Protein AF-A0A838J6I9-F1 (afdb_monomer)

Mean predicted aligned error: 10.4 Å

Foldseek 3Di:
DDDDDPVVQADPPPRDGDDDPDDDDDDDDDDDDDDDDDDDDDWDKDDDPVDVPVDIDIDDDPDALDVVDPDHNVVLVVLVCCCPVVVQQLVNVQVCCCPVPVDHDDSVSSVVSVVSVVVVCVVVVVVVVVVQVPDPDHDDDWDWDFDDDPVHPPGTDIDTPGPPPPVPPPPDPDDD

Secondary structure (DSSP, 8-state):
-PPPPGGGSB-TTT-PBPP------------PPP----------EEE-SS-GGG-EEEPPPPP-SSTT-SS-HHHHHHHHHHHHTS---HHHHHHHHHHHH-----HHHHHHHHHHHHHHHHHHHHHHHHHHHTSS------EEEEE--GGGTTS-EEEEET--------------

Structure (mmCIF, N/CA/C/O backbone):
data_AF-A0A838J6I9-F1
#
_entry.id   AF-A0A838J6I9-F1
#
loop_
_atom_site.group_PDB
_atom_site.id
_atom_site.type_symbol
_atom_site.label_atom_id
_atom_site.label_alt_id
_atom_site.label_comp_id
_atom_site.label_asym_id
_atom_site.label_entity_id
_atom_site.label_seq_id
_atom_site.pdbx_PDB_ins_code
_atom_site.Cartn_x
_atom_site.Cartn_y
_atom_site.Cartn_z
_atom_site.occupancy
_atom_site.B_iso_or_equiv
_atom_site.auth_seq_id
_atom_site.auth_comp_id
_atom_site.auth_asym_id
_atom_site.auth_atom_id
_atom_site.pdbx_PDB_model_num
ATOM 1 N N . THR A 1 1 ? -31.532 12.310 14.249 1.00 72.75 1 THR A N 1
ATOM 2 C CA . THR A 1 1 ? -32.505 13.303 13.751 1.00 72.75 1 THR A CA 1
ATOM 3 C C . THR A 1 1 ? -32.561 14.438 14.742 1.00 72.75 1 THR A C 1
ATOM 5 O O . THR A 1 1 ? -32.479 14.186 15.937 1.00 72.75 1 THR A O 1
ATOM 8 N N . LEU A 1 2 ? -32.626 15.679 14.267 1.00 86.50 2 LEU A N 1
ATOM 9 C CA . LEU A 1 2 ? -32.819 16.823 15.155 1.00 86.50 2 LEU A CA 1
ATOM 10 C C . LEU A 1 2 ? -34.319 16.952 15.437 1.00 86.50 2 LEU A C 1
ATOM 12 O O . LEU A 1 2 ? -35.123 16.949 14.507 1.00 86.50 2 LEU A O 1
ATOM 16 N N . THR A 1 3 ? -34.698 16.996 16.711 1.00 89.12 3 THR A N 1
ATOM 17 C CA . THR A 1 3 ? -36.094 17.161 17.135 1.00 89.12 3 THR A CA 1
ATOM 18 C C . THR A 1 3 ? -36.456 18.635 17.241 1.00 89.12 3 THR A C 1
ATOM 20 O O . THR A 1 3 ? -35.652 19.445 17.701 1.00 89.12 3 THR A O 1
ATOM 23 N N . CYS A 1 4 ? -37.687 18.973 16.853 1.00 87.62 4 CYS A N 1
ATOM 24 C CA . CYS A 1 4 ? -38.232 20.316 17.031 1.00 87.62 4 CYS A CA 1
ATOM 25 C C . CYS A 1 4 ? -38.221 20.688 18.531 1.00 87.62 4 CYS A C 1
ATOM 27 O O . CYS A 1 4 ? -38.565 19.831 19.353 1.00 87.62 4 CYS A O 1
ATOM 29 N N . PRO A 1 5 ? -37.812 21.911 18.916 1.00 89.56 5 PRO A N 1
ATOM 30 C CA . PRO A 1 5 ? -37.775 22.327 20.317 1.00 89.56 5 PRO A CA 1
ATOM 31 C C . PRO A 1 5 ? -39.167 22.264 20.981 1.00 89.56 5 PRO A C 1
ATOM 33 O O . PRO A 1 5 ? -40.176 22.488 20.309 1.00 89.56 5 PRO A O 1
ATOM 36 N N . PRO A 1 6 ? -39.248 22.002 22.302 1.00 84.88 6 PRO A N 1
ATOM 37 C CA . PRO A 1 6 ? -40.505 21.697 23.002 1.00 84.88 6 PRO A CA 1
ATOM 38 C C . PRO A 1 6 ? -41.550 22.823 22.937 1.00 84.88 6 PRO A C 1
ATOM 40 O O . PRO A 1 6 ? -42.749 22.559 22.931 1.00 84.88 6 PRO A O 1
ATOM 43 N N . GLU A 1 7 ? -41.118 24.078 22.814 1.00 84.38 7 GLU A N 1
ATOM 44 C CA . GLU A 1 7 ? -42.000 25.246 22.659 1.00 84.38 7 GLU A CA 1
ATOM 45 C C . GLU A 1 7 ? -42.770 25.257 21.326 1.00 84.38 7 GLU A C 1
ATOM 47 O O . GLU A 1 7 ? -43.816 25.893 21.213 1.00 84.38 7 GLU A O 1
ATOM 52 N N . GLN A 1 8 ? -42.260 24.556 20.309 1.00 84.00 8 GLN A N 1
ATOM 53 C CA . GLN A 1 8 ? -42.837 24.480 18.962 1.00 84.00 8 GLN A CA 1
ATOM 54 C C . GLN A 1 8 ? -43.576 23.155 18.705 1.00 84.00 8 GLN A C 1
ATOM 56 O O . GLN A 1 8 ? -44.226 22.995 17.672 1.00 84.00 8 GLN A O 1
ATOM 61 N N . GLN A 1 9 ? -43.536 22.229 19.668 1.00 86.69 9 GLN A N 1
ATOM 62 C CA . GLN A 1 9 ? -44.299 20.975 19.649 1.00 86.69 9 GLN A CA 1
ATOM 63 C C . GLN A 1 9 ? -45.776 21.172 20.032 1.00 86.69 9 GLN A C 1
ATOM 65 O O . GLN A 1 9 ? -46.568 20.237 19.968 1.00 86.69 9 GLN A O 1
ATOM 70 N N . LYS A 1 10 ? -46.172 22.390 20.426 1.00 89.88 10 LYS A N 1
ATOM 71 C CA . LYS A 1 10 ? -47.569 22.760 20.680 1.00 89.88 10 LYS A CA 1
ATOM 72 C C . LYS A 1 10 ? -48.037 23.810 19.688 1.00 89.88 10 LYS A C 1
ATOM 74 O O . LYS A 1 10 ? -47.324 24.761 19.369 1.00 89.88 10 LYS A O 1
ATOM 79 N N . CYS A 1 11 ? -49.271 23.662 19.222 1.00 85.62 11 CYS A N 1
ATOM 80 C CA . CYS A 1 11 ? -49.892 24.637 18.345 1.00 85.62 11 CYS A CA 1
ATOM 81 C C . CYS A 1 11 ? -50.061 25.970 19.081 1.00 85.62 11 CYS A C 1
ATOM 83 O O . CYS A 1 11 ? -50.675 26.030 20.144 1.00 85.62 11 CYS A O 1
ATOM 85 N N . LYS A 1 12 ? -49.580 27.065 18.486 1.00 88.00 12 LYS A N 1
ATOM 86 C CA . LYS A 1 12 ? -49.648 28.403 19.097 1.00 88.00 12 LYS A CA 1
ATOM 87 C C . LYS A 1 12 ? -51.078 28.929 19.294 1.00 88.00 12 LYS A C 1
ATOM 89 O O . LYS A 1 12 ? -51.265 29.870 20.053 1.00 88.00 12 LYS A O 1
ATOM 94 N N . VAL A 1 13 ? -52.070 28.339 18.619 1.00 88.31 13 VAL A N 1
ATOM 95 C CA . VAL A 1 13 ? -53.472 28.789 18.647 1.00 88.31 13 VAL A CA 1
ATOM 96 C C . VAL A 1 13 ? -54.332 27.913 19.559 1.00 88.31 13 VAL A C 1
ATOM 98 O O . VAL A 1 13 ? -55.003 28.436 20.441 1.00 88.31 13 VAL A O 1
ATOM 101 N N . CYS A 1 14 ? -54.308 26.588 19.380 1.00 89.06 14 CYS A N 1
ATOM 102 C CA . CYS A 1 14 ? -55.151 25.664 20.153 1.00 89.06 14 CYS A CA 1
ATOM 103 C C . CYS A 1 14 ? -54.415 24.927 21.287 1.00 89.06 14 CYS A C 1
ATOM 105 O O . CYS A 1 14 ? -55.042 24.154 22.004 1.00 89.06 14 CYS A O 1
ATOM 107 N N . GLN A 1 15 ? -53.101 25.135 21.444 1.00 83.69 15 GLN A N 1
ATOM 108 C CA . GLN A 1 15 ? -52.222 24.499 22.444 1.00 83.69 15 GLN A CA 1
ATOM 109 C C . GLN A 1 15 ? -52.160 22.962 22.427 1.00 83.69 15 GLN A C 1
ATOM 111 O O . GLN A 1 15 ? -51.521 22.362 23.292 1.00 83.69 15 GLN A O 1
ATOM 116 N N . GLN A 1 16 ? -52.769 22.322 21.430 1.00 87.31 16 GLN A N 1
ATOM 117 C CA . GLN A 1 16 ? -52.672 20.881 21.220 1.00 87.31 16 GLN A CA 1
ATOM 118 C C . GLN A 1 16 ? -51.300 20.489 20.660 1.00 87.31 16 GLN A C 1
ATOM 120 O O . GLN A 1 16 ? -50.603 21.308 20.056 1.00 87.31 16 GLN A O 1
ATOM 125 N N . GLU A 1 17 ? -50.920 19.234 20.876 1.00 89.25 17 GLU A N 1
ATOM 126 C CA . GLU A 1 17 ? -49.647 18.668 20.429 1.00 89.25 17 GLU A CA 1
ATOM 127 C C . GLU A 1 17 ? -49.603 18.566 18.897 1.00 89.25 17 GLU A C 1
ATOM 129 O O . GLU A 1 17 ? -50.569 18.141 18.258 1.00 89.25 17 GLU A O 1
ATOM 134 N N . THR A 1 18 ? -48.506 19.021 18.292 1.00 86.75 18 THR A N 1
ATOM 135 C CA . THR A 1 18 ? -48.327 18.999 16.839 1.00 86.75 18 THR A CA 1
ATOM 136 C C . THR A 1 18 ? -47.802 17.640 16.394 1.00 86.75 18 THR A C 1
ATOM 138 O O . THR A 1 18 ? -46.941 17.033 17.028 1.00 86.75 18 THR A O 1
ATOM 141 N N . VAL A 1 19 ? -48.329 17.141 15.276 1.00 90.44 19 VAL A N 1
ATOM 142 C CA . VAL A 1 19 ? -47.868 15.883 14.680 1.00 90.44 19 VAL A CA 1
ATOM 143 C C . VAL A 1 19 ? -46.684 16.139 13.753 1.00 90.44 19 VAL A C 1
ATOM 145 O O . VAL A 1 19 ? -46.598 17.183 13.104 1.00 90.44 19 VAL A O 1
ATOM 148 N N . VAL A 1 20 ? -45.767 15.179 13.660 1.00 90.50 20 VAL A N 1
ATOM 149 C CA . VAL A 1 20 ? -44.656 15.253 12.705 1.00 90.50 20 VAL A CA 1
ATOM 150 C C . VAL A 1 20 ? -45.204 15.020 11.294 1.00 90.50 20 VAL A C 1
ATOM 152 O O . VAL A 1 20 ? -45.669 13.928 10.982 1.00 90.50 20 VAL A O 1
ATOM 155 N N . ILE A 1 21 ? -45.154 16.051 10.445 1.00 92.50 21 ILE A N 1
ATOM 156 C CA . ILE A 1 21 ? -45.676 16.012 9.062 1.00 92.50 21 ILE A CA 1
ATOM 157 C C . ILE A 1 21 ? -44.621 15.478 8.080 1.00 92.50 21 ILE A C 1
ATOM 159 O O . ILE A 1 21 ? -44.949 14.887 7.054 1.00 92.50 21 ILE A O 1
ATOM 163 N N . GLY A 1 22 ? -43.342 15.663 8.398 1.00 90.81 22 GLY A N 1
ATOM 164 C CA . GLY A 1 22 ? -42.229 15.227 7.569 1.00 90.81 22 GLY A CA 1
ATOM 165 C C . GLY A 1 22 ? -40.896 15.688 8.141 1.00 90.81 22 GLY A C 1
ATOM 166 O O . GLY A 1 22 ? -40.848 16.394 9.148 1.00 90.81 22 GLY A O 1
ATOM 167 N N . TYR A 1 23 ? -39.815 15.283 7.483 1.00 92.06 23 TYR A N 1
ATOM 168 C CA . TYR A 1 23 ? -38.461 15.707 7.814 1.00 92.06 23 TYR A CA 1
ATOM 169 C C . TYR A 1 23 ? -37.848 16.417 6.617 1.00 92.06 23 TYR A C 1
ATOM 171 O O . TYR A 1 23 ? -37.932 15.927 5.491 1.00 92.06 23 TYR A O 1
ATOM 179 N N . GLU A 1 24 ? -37.180 17.535 6.872 1.00 93.12 24 GLU A N 1
ATOM 180 C CA . GLU A 1 24 ? -36.249 18.107 5.909 1.00 93.12 24 GLU A CA 1
ATOM 181 C C . GLU A 1 24 ? -34.935 17.317 5.985 1.00 93.12 24 GLU A C 1
ATOM 183 O O . GLU A 1 24 ? -34.344 17.164 7.058 1.00 93.12 24 GLU A O 1
ATOM 188 N N . ARG A 1 25 ? -34.508 16.739 4.857 1.00 94.06 25 ARG A N 1
ATOM 189 C CA . ARG A 1 25 ? -33.297 15.915 4.771 1.00 94.06 25 ARG A CA 1
ATOM 190 C C . ARG A 1 25 ? -32.163 16.752 4.193 1.00 94.06 25 ARG A C 1
ATOM 192 O O . ARG A 1 25 ? -32.260 17.220 3.066 1.00 94.06 25 ARG A O 1
ATOM 199 N N . SER A 1 26 ? -31.078 16.871 4.950 1.00 93.81 26 SER A N 1
ATOM 200 C CA . SER A 1 26 ? -29.794 17.378 4.466 1.00 93.81 26 SER A CA 1
ATOM 201 C C . SER A 1 26 ? -28.756 16.268 4.588 1.00 93.81 26 SER A C 1
ATOM 203 O O . SER A 1 26 ? -28.734 15.545 5.587 1.00 93.81 26 SER A O 1
ATOM 205 N N . GLU A 1 27 ? -27.936 16.101 3.557 1.00 95.06 27 GLU A N 1
ATOM 206 C CA . GLU A 1 27 ? -26.863 15.112 3.522 1.00 95.06 27 GLU A CA 1
ATOM 207 C C . GLU A 1 27 ? -25.526 15.824 3.687 1.00 95.06 27 GLU A C 1
ATOM 209 O O . GLU A 1 27 ? -25.251 16.818 3.016 1.00 95.06 27 GLU A O 1
ATOM 214 N N . GLN A 1 28 ? -24.697 15.313 4.593 1.00 94.81 28 GLN A N 1
ATOM 215 C CA . GLN A 1 28 ? -23.342 15.799 4.809 1.00 94.81 28 GLN A CA 1
ATOM 216 C C . GLN A 1 28 ? -22.378 14.627 4.667 1.00 94.81 28 GLN A C 1
ATOM 218 O O . GLN A 1 28 ? -22.613 13.554 5.225 1.00 94.81 28 GLN A O 1
ATOM 223 N N . LEU A 1 29 ? -21.313 14.835 3.894 1.00 95.19 29 LEU A N 1
ATOM 224 C CA . LEU A 1 29 ? -20.224 13.876 3.780 1.00 95.19 29 LEU A CA 1
ATOM 225 C C . LEU A 1 29 ? -19.301 14.049 4.984 1.00 95.19 29 LEU A C 1
ATOM 227 O O . LEU A 1 29 ? -18.686 15.103 5.141 1.00 95.19 29 LEU A O 1
ATOM 231 N N . ASP A 1 30 ? -19.203 13.006 5.796 1.00 95.69 30 ASP A N 1
ATOM 232 C CA . ASP A 1 30 ? -18.235 12.914 6.884 1.00 95.69 30 ASP A CA 1
ATOM 233 C C . ASP A 1 30 ? -17.109 11.936 6.507 1.00 95.69 30 ASP A C 1
ATOM 235 O O . ASP A 1 30 ? -17.217 11.193 5.525 1.00 95.69 30 ASP A O 1
ATOM 239 N N . VAL A 1 31 ? -16.010 11.943 7.258 1.00 94.06 31 VAL A N 1
ATOM 240 C CA . VAL A 1 31 ? -14.823 11.134 6.968 1.00 94.06 31 VAL A CA 1
ATOM 241 C C . VAL A 1 31 ? -14.316 10.403 8.207 1.00 94.06 31 VAL A C 1
ATOM 243 O O . VAL A 1 31 ? -13.986 11.006 9.224 1.00 94.06 31 VAL A O 1
ATOM 246 N N . GLU A 1 32 ? -14.157 9.084 8.086 1.00 91.50 32 GLU A N 1
ATOM 247 C CA . GLU A 1 32 ? -13.327 8.303 9.003 1.00 91.50 32 GLU A CA 1
ATOM 248 C C . GLU A 1 32 ? -11.928 8.124 8.390 1.00 91.50 32 GLU A C 1
ATOM 250 O O . GLU A 1 32 ? -11.805 7.518 7.321 1.00 91.50 32 GLU A O 1
ATOM 255 N N . PRO A 1 33 ? -10.856 8.628 9.032 1.00 89.56 33 PRO A N 1
ATOM 256 C CA . PRO A 1 33 ? -9.494 8.407 8.558 1.00 89.56 33 PRO A CA 1
ATOM 257 C C . PRO A 1 33 ? -9.098 6.924 8.548 1.00 89.56 33 PRO A C 1
ATOM 259 O O . PRO A 1 33 ? -9.707 6.081 9.212 1.00 89.56 33 PRO A O 1
ATOM 262 N N . ALA A 1 34 ? -8.021 6.609 7.826 1.00 89.69 34 ALA A N 1
ATOM 263 C CA . ALA A 1 34 ? -7.492 5.251 7.738 1.00 89.69 34 ALA A CA 1
ATOM 264 C C . ALA A 1 34 ? -7.125 4.679 9.123 1.00 89.69 34 ALA A C 1
ATOM 266 O O . ALA A 1 34 ? -6.413 5.312 9.903 1.00 89.69 34 ALA A O 1
ATOM 267 N N . LYS A 1 35 ? -7.573 3.447 9.404 1.00 92.19 35 LYS A N 1
ATOM 268 C CA . LYS A 1 35 ? -7.288 2.716 10.649 1.00 92.19 35 LYS A CA 1
ATOM 269 C C . LYS A 1 35 ? -6.257 1.620 10.390 1.00 92.19 35 LYS A C 1
ATOM 271 O O . LYS A 1 35 ? -6.532 0.671 9.658 1.00 92.19 35 LYS A O 1
ATOM 276 N N . TYR A 1 36 ? -5.094 1.723 11.029 1.00 93.69 36 TYR A N 1
ATOM 277 C CA . TYR A 1 36 ? -4.038 0.709 10.966 1.00 93.69 36 TYR A CA 1
ATOM 278 C C . TYR A 1 36 ? -4.079 -0.187 12.205 1.00 93.69 36 TYR A C 1
ATOM 280 O O . TYR A 1 36 ? -4.252 0.292 13.323 1.00 93.69 36 TYR A O 1
ATOM 288 N N . PHE A 1 37 ? -3.914 -1.495 12.014 1.00 94.12 37 PHE A N 1
ATOM 289 C CA . PHE A 1 37 ? -3.930 -2.478 13.097 1.00 94.12 37 PHE A CA 1
ATOM 290 C C . PHE A 1 37 ? -3.001 -3.657 12.795 1.00 94.12 37 PHE A C 1
ATOM 292 O O . PHE A 1 37 ? -2.649 -3.925 11.645 1.00 94.12 37 PHE A O 1
ATOM 299 N N . VAL A 1 38 ? -2.610 -4.383 13.844 1.00 94.12 38 VAL A N 1
ATOM 300 C CA . VAL A 1 38 ? -1.735 -5.554 13.728 1.00 94.12 38 VAL A CA 1
ATOM 301 C C . VAL A 1 38 ? -2.579 -6.813 13.553 1.00 94.12 38 VAL A C 1
ATOM 303 O O . VAL A 1 38 ? -3.279 -7.242 14.469 1.00 94.12 38 VAL A O 1
ATOM 306 N N . LEU A 1 39 ? -2.485 -7.436 12.379 1.00 92.88 39 LEU A N 1
ATOM 307 C CA . LEU A 1 39 ? -3.074 -8.747 12.123 1.00 92.88 39 LEU A CA 1
ATOM 308 C C . LEU A 1 39 ? -2.122 -9.855 12.595 1.00 92.88 39 LEU A C 1
ATOM 310 O O . LEU A 1 39 ? -1.046 -10.042 12.028 1.00 92.88 39 LEU A O 1
ATOM 314 N N . VAL A 1 40 ? -2.531 -10.628 13.604 1.00 93.12 40 VAL A N 1
ATOM 315 C CA . VAL A 1 40 ? -1.737 -11.744 14.144 1.00 93.12 40 VAL A CA 1
ATOM 316 C C . VAL A 1 40 ? -2.281 -13.078 13.636 1.00 93.12 40 VAL A C 1
ATOM 318 O O . VAL A 1 40 ? -3.273 -13.594 14.148 1.00 93.12 40 VAL A O 1
ATOM 321 N N . LEU A 1 41 ? -1.602 -13.674 12.652 1.00 91.38 41 LEU A N 1
ATOM 322 C CA . LEU A 1 41 ? -1.935 -15.009 12.150 1.00 91.38 41 LEU A CA 1
ATOM 323 C C . LEU A 1 41 ? -1.241 -16.092 12.990 1.00 91.38 41 LEU A C 1
ATOM 325 O O . LEU A 1 41 ? -0.020 -16.249 12.936 1.00 91.38 41 LEU A O 1
ATOM 329 N N . LYS A 1 42 ? -2.020 -16.874 13.745 1.00 93.94 42 LYS A N 1
ATOM 330 C CA . LYS A 1 42 ? -1.520 -18.038 14.494 1.00 93.94 42 LYS A CA 1
ATOM 331 C C . LYS A 1 42 ? -1.652 -19.301 13.647 1.00 93.94 42 LYS A C 1
ATOM 333 O O . LYS A 1 42 ? -2.730 -19.608 13.151 1.00 93.94 42 LYS A O 1
ATOM 338 N N . ARG A 1 43 ? -0.549 -20.036 13.499 1.00 93.19 43 ARG A N 1
ATOM 339 C CA . ARG A 1 43 ? -0.494 -21.301 12.756 1.00 93.19 43 ARG A CA 1
ATOM 340 C C . ARG A 1 43 ? -0.353 -22.455 13.725 1.00 93.19 43 ARG A C 1
ATOM 342 O O . ARG A 1 43 ? 0.520 -22.429 14.593 1.00 93.19 43 ARG A O 1
ATOM 349 N N . GLU A 1 44 ? -1.187 -23.467 13.544 1.00 95.44 44 GLU A N 1
ATOM 350 C CA . GLU A 1 44 ? -1.096 -24.684 14.331 1.00 95.44 44 GLU A CA 1
ATOM 351 C C . GLU A 1 44 ? 0.168 -25.465 13.950 1.00 95.44 44 GLU A C 1
ATOM 353 O O . GLU A 1 44 ? 0.461 -25.679 12.768 1.00 95.44 44 GLU A O 1
ATOM 358 N N . LYS A 1 45 ? 0.917 -25.880 14.972 1.00 95.00 45 LYS A N 1
ATOM 359 C CA . LYS A 1 45 ? 2.032 -26.818 14.862 1.00 95.00 45 LYS A CA 1
ATOM 360 C C . LYS A 1 45 ? 1.627 -28.097 15.575 1.00 95.00 45 LYS A C 1
ATOM 362 O O . LYS A 1 45 ? 1.181 -28.037 16.718 1.00 95.00 45 LYS A O 1
ATOM 367 N N . ARG A 1 46 ? 1.797 -29.238 14.917 1.00 92.94 46 ARG A N 1
ATOM 368 C CA . ARG A 1 46 ? 1.521 -30.559 15.480 1.00 92.94 46 ARG A CA 1
ATOM 369 C C . ARG A 1 46 ? 2.776 -31.412 15.440 1.00 92.94 46 ARG A C 1
ATOM 371 O O . ARG A 1 46 ? 3.522 -31.388 14.465 1.00 92.94 46 ARG A O 1
ATOM 378 N N . ALA A 1 47 ? 2.977 -32.174 16.502 1.00 92.75 47 ALA A N 1
ATOM 379 C CA . ALA A 1 47 ? 4.009 -33.190 16.608 1.00 92.75 47 ALA A CA 1
ATOM 380 C C . ALA A 1 47 ? 3.397 -34.418 17.285 1.00 92.75 47 ALA A C 1
ATOM 382 O O . ALA A 1 47 ? 2.516 -34.283 18.136 1.00 92.75 47 ALA A O 1
ATOM 383 N N . CYS A 1 48 ? 3.843 -35.610 16.899 1.00 89.44 48 CYS A N 1
ATOM 384 C CA . CYS A 1 48 ? 3.460 -36.832 17.595 1.00 89.44 48 CYS A CA 1
ATOM 385 C C . CYS A 1 48 ? 4.246 -36.929 18.908 1.00 89.44 48 CYS A C 1
ATOM 387 O O . CYS A 1 48 ? 5.474 -36.924 18.880 1.00 89.44 48 CYS A O 1
ATOM 389 N N . SER A 1 49 ? 3.561 -37.051 20.047 1.00 85.62 49 SER A N 1
ATOM 390 C CA . SER A 1 49 ? 4.206 -37.178 21.364 1.00 85.62 49 SER A CA 1
ATOM 391 C C . SER A 1 49 ? 4.920 -38.518 21.570 1.00 85.62 49 SER A C 1
ATOM 393 O O . SER A 1 49 ? 5.852 -38.594 22.360 1.00 85.62 49 SER A O 1
ATOM 395 N N . ALA A 1 50 ? 4.500 -39.571 20.866 1.00 86.12 50 ALA A N 1
ATOM 396 C CA . ALA A 1 50 ? 5.047 -40.921 21.014 1.00 86.12 50 ALA A CA 1
ATOM 397 C C . ALA A 1 50 ? 6.164 -41.250 20.009 1.00 86.12 50 ALA A C 1
ATOM 399 O O . ALA A 1 50 ? 6.859 -42.254 20.154 1.00 86.12 50 ALA A O 1
ATOM 400 N N . CYS A 1 51 ? 6.323 -40.453 18.951 1.00 82.06 51 CYS A N 1
ATOM 401 C CA . CYS A 1 51 ? 7.261 -40.741 17.869 1.00 82.06 51 CYS A CA 1
ATOM 402 C C . CYS A 1 51 ? 8.015 -39.477 17.454 1.00 82.06 51 CYS A C 1
ATOM 404 O O . CYS A 1 51 ? 7.630 -38.816 16.489 1.00 82.06 51 CYS A O 1
ATOM 406 N N . GLU A 1 52 ? 9.136 -39.191 18.124 1.00 74.69 52 GLU A N 1
ATOM 407 C CA . GLU A 1 52 ? 10.002 -38.042 17.802 1.00 74.69 52 GLU A CA 1
ATOM 408 C C . GLU A 1 52 ? 10.523 -38.068 16.352 1.00 74.69 52 GLU A C 1
ATOM 410 O O . GLU A 1 52 ? 10.762 -37.024 15.749 1.00 74.69 52 GLU A O 1
ATOM 415 N N . ARG A 1 53 ? 10.626 -39.260 15.743 1.00 77.50 53 ARG A N 1
ATOM 416 C CA . ARG A 1 53 ? 11.126 -39.444 14.368 1.00 77.50 53 ARG A CA 1
ATOM 417 C C . ARG A 1 53 ? 10.244 -38.832 13.270 1.00 77.50 53 ARG A C 1
ATOM 419 O O . ARG A 1 53 ? 10.750 -38.618 12.176 1.00 77.50 53 ARG A O 1
ATOM 426 N N . HIS A 1 54 ? 8.962 -38.548 13.524 1.00 74.06 54 HIS A N 1
ATOM 427 C CA . HIS A 1 54 ? 8.040 -38.029 12.496 1.00 74.06 54 HIS A CA 1
ATOM 428 C C . HIS A 1 54 ? 8.031 -36.492 12.362 1.00 74.06 54 HIS A C 1
ATOM 430 O O . HIS A 1 54 ? 7.328 -35.962 11.503 1.00 74.06 54 HIS A O 1
ATOM 436 N N . GLY A 1 55 ? 8.837 -35.772 13.152 1.00 85.25 55 GLY A N 1
ATOM 437 C CA . GLY A 1 55 ? 9.024 -34.324 13.016 1.00 85.25 55 GLY A CA 1
ATOM 438 C C . GLY A 1 55 ? 7.797 -33.470 13.375 1.00 85.25 55 GLY A C 1
ATOM 439 O O . GLY A 1 55 ? 6.796 -33.953 13.906 1.00 85.25 55 GLY A O 1
ATOM 440 N N . ILE A 1 56 ? 7.899 -32.161 13.112 1.00 90.56 56 ILE A N 1
ATOM 441 C CA . ILE A 1 56 ? 6.847 -31.167 13.381 1.00 90.56 56 ILE A CA 1
ATOM 442 C C . ILE A 1 56 ? 6.191 -30.769 12.059 1.00 90.56 56 ILE A C 1
ATOM 444 O O . ILE A 1 56 ? 6.863 -30.278 11.152 1.00 90.56 56 ILE A O 1
ATOM 448 N N . VAL A 1 57 ? 4.869 -30.899 11.980 1.00 92.38 57 VAL A N 1
ATOM 449 C CA . VAL A 1 57 ? 4.062 -30.398 10.862 1.00 92.38 57 VAL A CA 1
ATOM 450 C C . VAL A 1 57 ? 3.451 -29.055 11.256 1.00 92.38 57 VAL A C 1
ATOM 452 O O . VAL A 1 57 ? 2.997 -28.872 12.384 1.00 92.38 57 VAL A O 1
ATOM 455 N N . CYS A 1 58 ? 3.441 -28.090 10.340 1.00 92.38 58 CYS A N 1
ATOM 456 C CA . CYS A 1 58 ? 2.881 -26.759 10.563 1.00 92.38 58 CYS A CA 1
ATOM 457 C C . CYS A 1 58 ? 1.911 -26.419 9.431 1.00 92.38 58 CYS A C 1
ATOM 459 O O . CYS A 1 58 ? 2.246 -26.644 8.268 1.00 92.38 58 CYS A O 1
ATOM 461 N N . ALA A 1 59 ? 0.748 -25.846 9.754 1.00 93.38 59 ALA A N 1
ATOM 462 C CA . ALA A 1 59 ? -0.200 -25.363 8.744 1.00 93.38 59 ALA A CA 1
ATOM 463 C C . ALA A 1 59 ? 0.515 -24.424 7.751 1.00 93.38 59 ALA A C 1
ATOM 465 O O . ALA A 1 59 ? 1.299 -23.596 8.214 1.00 93.38 59 ALA A O 1
ATOM 466 N N . PRO A 1 60 ? 0.321 -24.517 6.423 1.00 90.31 60 PRO A N 1
ATOM 467 C CA . PRO A 1 60 ? 1.075 -23.722 5.447 1.00 90.31 60 PRO A CA 1
ATOM 468 C C . PRO A 1 60 ? 0.836 -22.212 5.606 1.00 90.31 60 PRO A C 1
ATOM 470 O O . PRO A 1 60 ? -0.182 -21.783 6.147 1.00 90.31 60 PRO A O 1
ATOM 473 N N . LEU A 1 61 ? 1.798 -21.393 5.167 1.00 89.00 61 LEU A N 1
ATOM 474 C CA . LEU A 1 61 ? 1.596 -19.943 5.080 1.00 89.00 61 LEU A CA 1
ATOM 475 C C . LEU A 1 61 ? 0.736 -19.645 3.841 1.00 89.00 61 LEU A C 1
ATOM 477 O O . LEU A 1 61 ? 1.019 -20.230 2.794 1.00 89.00 61 LEU A O 1
ATOM 481 N N . PRO A 1 62 ? -0.251 -18.734 3.906 1.00 88.00 62 PRO A N 1
ATOM 482 C CA . PRO A 1 62 ? -0.821 -18.180 2.683 1.00 88.00 62 PRO A CA 1
ATOM 483 C C . PRO A 1 62 ? 0.277 -17.485 1.868 1.00 88.00 62 PRO A C 1
ATOM 485 O O . PRO A 1 62 ? 1.215 -16.916 2.438 1.00 88.00 62 PRO A O 1
ATOM 488 N N . SER A 1 63 ? 0.154 -17.529 0.542 1.00 91.44 63 SER A N 1
ATOM 489 C CA . SER A 1 63 ? 1.003 -16.753 -0.362 1.00 91.44 63 SER A CA 1
ATOM 490 C C . SER A 1 63 ? 0.832 -15.265 -0.084 1.00 91.44 63 SER A C 1
ATOM 492 O O . SER A 1 63 ? -0.284 -14.807 0.168 1.00 91.44 63 SER A O 1
ATOM 494 N N . ARG A 1 64 ? 1.930 -14.516 -0.142 1.00 93.25 64 ARG A N 1
ATOM 495 C CA . ARG A 1 64 ? 1.944 -13.076 0.114 1.00 93.25 64 ARG A CA 1
ATOM 496 C C . ARG A 1 64 ? 2.763 -12.367 -0.943 1.00 93.25 64 ARG A C 1
ATOM 498 O O . ARG A 1 64 ? 3.732 -12.945 -1.426 1.00 93.25 64 ARG A O 1
ATOM 505 N N . ILE A 1 65 ? 2.418 -11.114 -1.234 1.00 94.00 65 ILE A N 1
ATOM 506 C CA . ILE A 1 65 ? 3.207 -10.268 -2.142 1.00 94.00 65 ILE A CA 1
ATOM 507 C C . ILE A 1 65 ? 4.644 -10.154 -1.639 1.00 94.00 65 ILE A C 1
ATOM 509 O O . ILE A 1 65 ? 5.567 -10.366 -2.404 1.00 94.00 65 ILE A O 1
ATOM 513 N N . VAL A 1 66 ? 4.842 -9.831 -0.358 1.00 92.69 66 VAL A N 1
ATOM 514 C CA . VAL A 1 66 ? 6.174 -9.783 0.259 1.00 92.69 66 VAL A CA 1
ATOM 515 C C . VAL A 1 66 ? 6.262 -10.880 1.312 1.00 92.69 66 VAL A C 1
ATOM 517 O O . VAL A 1 66 ? 5.646 -10.794 2.381 1.00 92.69 66 VAL A O 1
ATOM 520 N N . GLU A 1 67 ? 7.035 -11.925 1.020 1.00 89.00 67 GLU A N 1
ATOM 521 C CA . GLU A 1 67 ? 7.239 -13.032 1.952 1.00 89.00 67 GLU A CA 1
ATOM 522 C C . GLU A 1 67 ? 7.858 -12.552 3.266 1.00 89.00 67 GLU A C 1
ATOM 524 O O . GLU A 1 67 ? 8.835 -11.804 3.282 1.00 89.00 67 GLU A O 1
ATOM 529 N N . LYS A 1 68 ? 7.277 -12.992 4.392 1.00 85.06 68 LYS A N 1
ATOM 530 C CA . LYS A 1 68 ? 7.691 -12.588 5.752 1.00 85.06 68 LYS A CA 1
ATOM 531 C C . LYS A 1 68 ? 7.729 -11.058 5.948 1.00 85.06 68 LYS A C 1
ATOM 533 O O . LYS A 1 68 ? 8.414 -10.572 6.844 1.00 85.06 68 LYS A O 1
ATOM 538 N N . GLY A 1 69 ? 6.989 -10.306 5.128 1.00 86.00 69 GLY A N 1
ATOM 539 C CA . GLY A 1 69 ? 6.914 -8.852 5.196 1.00 86.00 69 GLY A CA 1
ATOM 540 C C . GLY A 1 69 ? 6.197 -8.350 6.451 1.00 86.00 69 GLY A C 1
ATOM 541 O O . GLY A 1 69 ? 5.248 -8.978 6.929 1.00 86.00 69 GLY A O 1
ATOM 542 N N . LEU A 1 70 ? 6.650 -7.191 6.939 1.00 90.19 70 LEU A N 1
ATOM 543 C CA . LEU A 1 70 ? 6.129 -6.498 8.125 1.00 90.19 70 LEU A CA 1
ATOM 544 C C . LEU A 1 70 ? 4.647 -6.123 7.997 1.00 90.19 70 LEU A C 1
ATOM 546 O O . LEU A 1 70 ? 3.891 -6.227 8.957 1.00 90.19 70 LEU A O 1
ATOM 550 N N . VAL A 1 71 ? 4.252 -5.656 6.816 1.00 94.44 71 VAL A N 1
ATOM 551 C CA . VAL A 1 71 ? 2.921 -5.102 6.551 1.00 94.44 71 VAL A CA 1
ATOM 552 C C . VAL A 1 71 ? 2.082 -6.084 5.756 1.00 94.44 71 VAL A C 1
ATOM 554 O O . VAL A 1 71 ? 2.650 -6.956 5.105 1.00 94.44 71 VAL A O 1
ATOM 557 N N . SER A 1 72 ? 0.755 -5.948 5.790 1.00 95.00 72 SER A N 1
ATOM 558 C CA . SER A 1 72 ? -0.157 -6.736 4.955 1.00 95.00 72 SER A CA 1
ATOM 559 C C . SER A 1 72 ? -0.025 -6.383 3.470 1.00 95.00 72 SER A C 1
ATOM 561 O O . SER A 1 72 ? 0.494 -5.331 3.098 1.00 95.00 72 SER A O 1
ATOM 563 N N . ASP A 1 73 ? -0.533 -7.263 2.614 1.00 95.62 73 ASP A N 1
ATOM 564 C CA . ASP A 1 73 ? -0.493 -7.082 1.162 1.00 95.62 73 ASP A CA 1
ATOM 565 C C . ASP A 1 73 ? -1.305 -5.847 0.731 1.00 95.62 73 ASP A C 1
ATOM 567 O O . ASP A 1 73 ? -0.895 -5.136 -0.181 1.00 95.62 73 ASP A O 1
ATOM 571 N N . GLN A 1 74 ? -2.377 -5.518 1.464 1.00 95.62 74 GLN A N 1
ATOM 572 C CA . GLN A 1 74 ? -3.152 -4.288 1.272 1.00 95.62 74 GLN A CA 1
ATOM 573 C C . GLN A 1 74 ? -2.283 -3.033 1.429 1.00 95.62 74 GLN A C 1
ATOM 575 O O . GLN A 1 74 ? -2.291 -2.173 0.559 1.00 95.62 74 GLN A O 1
ATOM 580 N N . VAL A 1 75 ? -1.467 -2.954 2.487 1.00 96.19 75 VAL A N 1
ATOM 581 C CA . VAL A 1 75 ? -0.589 -1.793 2.723 1.00 96.19 75 VAL A CA 1
ATOM 582 C C . VAL A 1 75 ? 0.449 -1.651 1.608 1.00 96.19 75 VAL A C 1
ATOM 584 O O . VAL A 1 75 ? 0.771 -0.535 1.196 1.00 96.19 75 VAL A O 1
ATOM 587 N N . VAL A 1 76 ? 0.959 -2.772 1.085 1.00 97.12 76 VAL A N 1
ATOM 588 C CA . VAL A 1 76 ? 1.866 -2.760 -0.073 1.00 97.12 76 VAL A CA 1
ATOM 589 C C . VAL A 1 76 ? 1.154 -2.209 -1.309 1.00 97.12 76 VAL A C 1
ATOM 591 O O . VAL A 1 76 ? 1.693 -1.325 -1.974 1.00 97.12 76 VAL A O 1
ATOM 594 N N . ILE A 1 77 ? -0.055 -2.696 -1.599 1.00 96.88 77 ILE A N 1
ATOM 595 C CA . ILE A 1 77 ? -0.864 -2.248 -2.740 1.00 96.88 77 ILE A CA 1
ATOM 596 C C . ILE A 1 77 ? -1.163 -0.750 -2.628 1.00 96.88 77 ILE A C 1
ATOM 598 O O . ILE A 1 77 ? -0.881 -0.008 -3.568 1.00 96.88 77 ILE A O 1
ATOM 602 N N . ASP A 1 78 ? -1.637 -0.287 -1.473 1.00 96.50 78 ASP A N 1
ATOM 603 C CA . ASP A 1 78 ? -1.975 1.121 -1.244 1.00 96.50 78 ASP A CA 1
ATOM 604 C C . ASP A 1 78 ? -0.751 2.027 -1.411 1.00 96.50 78 ASP A C 1
ATOM 606 O O . ASP A 1 78 ? -0.844 3.086 -2.030 1.00 96.50 78 ASP A O 1
ATOM 610 N N . THR A 1 79 ? 0.426 1.583 -0.953 1.00 96.94 79 THR A N 1
ATOM 611 C CA . THR A 1 79 ? 1.693 2.314 -1.143 1.00 96.94 79 THR A CA 1
ATOM 612 C C . THR A 1 79 ? 2.016 2.504 -2.633 1.00 96.94 79 THR A C 1
ATOM 614 O O . THR A 1 79 ? 2.456 3.576 -3.069 1.00 96.94 79 THR A O 1
ATOM 617 N N . ILE A 1 80 ? 1.792 1.463 -3.440 1.00 97.50 80 ILE A N 1
ATOM 618 C CA . ILE A 1 80 ? 2.067 1.461 -4.883 1.00 97.50 80 ILE A CA 1
ATOM 619 C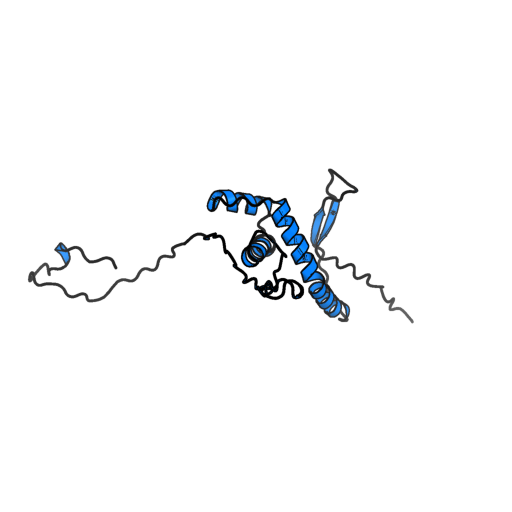 C . ILE A 1 80 ? 1.048 2.317 -5.630 1.00 97.50 80 ILE A C 1
ATOM 621 O O . ILE A 1 80 ? 1.446 3.147 -6.450 1.00 97.50 80 ILE A O 1
ATOM 625 N N . LEU A 1 81 ? -0.242 2.170 -5.324 1.00 97.62 81 LEU A N 1
ATOM 626 C CA . LEU A 1 81 ? -1.300 2.998 -5.900 1.00 97.62 81 LEU A CA 1
ATOM 627 C C . LEU A 1 81 ? -1.068 4.471 -5.561 1.00 97.62 81 LEU A C 1
ATOM 629 O O . LEU A 1 81 ? -1.042 5.315 -6.455 1.00 97.62 81 LEU A O 1
ATOM 633 N N . ALA A 1 82 ? -0.766 4.788 -4.303 1.00 97.06 82 ALA A N 1
ATOM 634 C CA . ALA A 1 82 ? -0.430 6.145 -3.905 1.00 97.06 82 ALA A CA 1
ATOM 635 C C . ALA A 1 82 ? 0.769 6.692 -4.701 1.00 97.06 82 ALA A C 1
ATOM 637 O O . ALA A 1 82 ? 0.731 7.832 -5.160 1.00 97.06 82 ALA A O 1
ATOM 638 N N . LYS A 1 83 ? 1.812 5.884 -4.937 1.00 97.00 83 LYS A N 1
ATOM 639 C CA . LYS A 1 83 ? 3.002 6.310 -5.693 1.00 97.00 83 LYS A CA 1
ATOM 640 C C . LYS A 1 83 ? 2.708 6.577 -7.167 1.00 97.00 83 LYS A C 1
ATOM 642 O O . LYS A 1 83 ? 3.139 7.606 -7.683 1.00 97.00 83 LYS A O 1
ATOM 647 N N . TYR A 1 84 ? 2.040 5.648 -7.844 1.00 95.44 84 TYR A N 1
ATOM 648 C CA . TYR A 1 84 ? 1.922 5.670 -9.305 1.00 95.44 84 TYR A CA 1
ATOM 649 C C . TYR A 1 84 ? 0.605 6.260 -9.806 1.00 95.44 84 TYR A C 1
ATOM 651 O O . TYR A 1 84 ? 0.621 6.958 -10.814 1.00 95.44 84 TYR A O 1
ATOM 659 N N . GLN A 1 85 ? -0.507 6.028 -9.108 1.00 96.12 85 GLN A N 1
ATOM 660 C CA . GLN A 1 85 ? -1.818 6.566 -9.477 1.00 96.12 85 GLN A CA 1
ATOM 661 C C . GLN A 1 85 ? -2.039 7.969 -8.902 1.00 96.12 85 GLN A C 1
ATOM 663 O O . GLN A 1 85 ? -2.521 8.848 -9.605 1.00 96.12 85 GLN A O 1
ATOM 668 N N . ALA A 1 86 ? -1.672 8.195 -7.636 1.00 95.62 86 ALA A N 1
ATOM 669 C CA . ALA A 1 86 ? -1.862 9.490 -6.970 1.00 95.62 86 ALA A CA 1
ATOM 670 C C . ALA A 1 86 ? -0.601 10.375 -6.959 1.00 95.62 86 ALA A C 1
ATOM 672 O O . ALA A 1 86 ? -0.591 11.433 -6.331 1.00 95.62 86 ALA A O 1
ATOM 673 N N . HIS A 1 87 ? 0.474 9.946 -7.631 1.00 95.25 87 HIS A N 1
ATOM 674 C CA . HIS A 1 87 ? 1.751 10.666 -7.718 1.00 95.25 87 HIS A CA 1
ATOM 675 C C . HIS A 1 87 ? 2.343 11.081 -6.357 1.00 95.25 87 HIS A C 1
ATOM 677 O O . HIS A 1 87 ? 3.028 12.101 -6.239 1.00 95.25 87 HIS A O 1
ATOM 683 N N . LEU A 1 88 ? 2.096 10.292 -5.308 1.00 97.25 88 LEU A N 1
ATOM 684 C CA . LEU A 1 88 ? 2.536 10.577 -3.950 1.00 97.25 88 LEU A CA 1
ATOM 685 C C . LEU A 1 88 ? 3.911 9.935 -3.697 1.00 97.25 88 LEU A C 1
ATOM 687 O O . LEU A 1 88 ? 4.003 8.715 -3.542 1.00 97.25 88 LEU A O 1
ATOM 691 N N . PRO A 1 89 ? 5.012 10.705 -3.638 1.00 96.62 89 PRO A N 1
ATOM 692 C CA . PRO A 1 89 ? 6.345 10.126 -3.506 1.00 96.62 89 PRO A CA 1
ATOM 693 C C . PRO A 1 8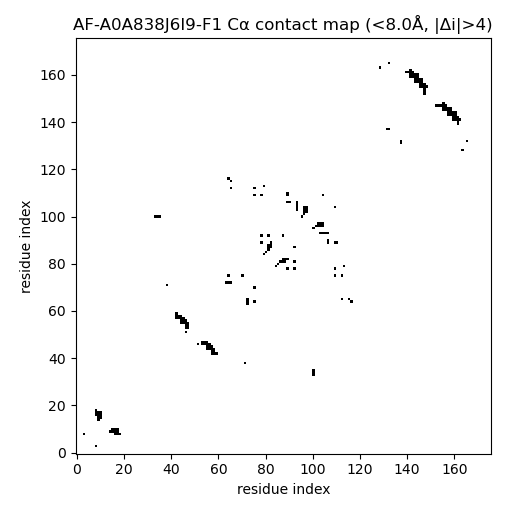9 ? 6.520 9.421 -2.154 1.00 96.62 89 PRO A C 1
ATOM 695 O O . PRO A 1 89 ? 6.003 9.878 -1.134 1.00 96.62 89 PRO A O 1
ATOM 698 N N . LEU A 1 90 ? 7.315 8.343 -2.125 1.00 97.62 90 LEU A N 1
ATOM 699 C CA . LEU A 1 90 ? 7.478 7.473 -0.946 1.00 97.62 90 LEU A CA 1
ATOM 700 C C . LEU A 1 90 ? 7.912 8.220 0.321 1.00 97.62 90 LEU A C 1
ATOM 702 O O . LEU A 1 90 ? 7.482 7.886 1.419 1.00 97.62 90 LEU A O 1
ATOM 706 N N . TYR A 1 91 ? 8.739 9.263 0.186 1.00 96.75 91 TYR A N 1
ATOM 707 C CA . TYR A 1 91 ? 9.130 10.076 1.341 1.00 96.75 91 TYR A CA 1
ATOM 708 C C . TYR A 1 91 ? 7.930 10.768 1.988 1.00 96.75 91 TYR A C 1
ATOM 710 O O . TYR A 1 91 ? 7.865 10.861 3.208 1.00 96.75 91 TYR A O 1
ATOM 718 N N . ARG A 1 92 ? 6.977 11.236 1.176 1.00 97.44 92 ARG A N 1
ATOM 719 C CA . ARG A 1 92 ? 5.787 11.918 1.665 1.00 97.44 92 ARG A CA 1
ATOM 720 C C . ARG A 1 92 ? 4.826 10.910 2.278 1.00 97.44 92 ARG A C 1
ATOM 722 O O . ARG A 1 92 ? 4.304 11.185 3.345 1.00 97.44 92 ARG A O 1
ATOM 729 N N . GLN A 1 93 ? 4.671 9.735 1.670 1.00 97.44 93 GLN A N 1
ATOM 730 C CA . GLN A 1 93 ? 3.884 8.641 2.252 1.00 97.44 93 GLN A CA 1
ATOM 731 C C . GLN A 1 93 ? 4.402 8.228 3.637 1.00 97.44 93 GLN A C 1
ATOM 733 O O . GLN A 1 93 ? 3.625 8.145 4.579 1.00 97.44 93 GLN A O 1
ATOM 738 N N . SER A 1 94 ? 5.719 8.046 3.777 1.00 97.44 94 SER A N 1
ATOM 739 C CA . SER A 1 94 ? 6.375 7.727 5.054 1.00 97.44 94 SER A CA 1
ATOM 740 C C . SER A 1 94 ? 6.110 8.793 6.125 1.00 97.44 94 SER A C 1
ATOM 742 O O . SER A 1 94 ? 5.738 8.459 7.246 1.00 97.44 94 SER A O 1
ATOM 744 N N . VAL A 1 95 ? 6.215 10.078 5.766 1.00 97.56 95 VAL A N 1
ATOM 745 C CA . VAL A 1 95 ? 5.915 11.185 6.688 1.00 97.56 95 VAL A CA 1
ATOM 746 C C . VAL A 1 95 ? 4.429 11.238 7.057 1.00 97.56 95 VAL A C 1
ATOM 748 O O . VAL A 1 95 ? 4.109 11.480 8.216 1.00 97.56 95 VAL A O 1
ATOM 751 N N . LEU A 1 96 ? 3.524 11.015 6.099 1.00 96.00 96 LEU A N 1
ATOM 752 C CA . LEU A 1 96 ? 2.078 11.027 6.342 1.00 96.00 96 LEU A CA 1
ATOM 753 C C . LEU A 1 96 ? 1.650 9.883 7.261 1.00 96.00 96 LEU A C 1
ATOM 755 O O . LEU A 1 96 ? 0.924 10.123 8.217 1.00 96.00 96 LEU A O 1
ATOM 759 N N . LEU A 1 97 ? 2.152 8.667 7.029 1.00 95.69 97 LEU A N 1
ATOM 760 C CA . LEU A 1 97 ? 1.896 7.521 7.905 1.00 95.69 97 LEU A CA 1
ATOM 761 C C . LEU A 1 97 ? 2.324 7.816 9.343 1.00 95.69 97 LEU A C 1
ATOM 763 O O . LEU A 1 97 ? 1.548 7.589 10.274 1.00 95.69 97 LEU A O 1
ATOM 767 N N . GLN A 1 98 ? 3.505 8.407 9.522 1.00 96.44 98 GLN A N 1
ATOM 768 C CA . GLN A 1 98 ? 3.963 8.762 10.856 1.00 96.44 98 GLN A CA 1
ATOM 769 C C . GLN A 1 98 ? 3.117 9.864 11.493 1.00 96.44 98 GLN A C 1
ATOM 771 O O . GLN A 1 98 ? 2.720 9.751 12.648 1.00 96.44 98 GLN A O 1
ATOM 776 N N . ARG A 1 99 ? 2.833 10.934 10.750 1.00 95.56 99 ARG A N 1
ATOM 777 C CA . ARG A 1 99 ? 2.108 12.095 11.273 1.00 95.56 99 ARG A CA 1
ATOM 778 C C . ARG A 1 99 ? 0.652 11.771 11.610 1.00 95.56 99 ARG A C 1
ATOM 780 O O . ARG A 1 99 ? 0.172 12.197 12.653 1.00 95.56 99 ARG A O 1
ATOM 787 N N . ASP A 1 100 ? -0.034 11.048 10.729 1.00 94.25 100 ASP A N 1
ATOM 788 C CA . ASP A 1 100 ? -1.491 10.884 10.790 1.00 94.25 100 ASP A CA 1
ATOM 789 C C . ASP A 1 100 ? -1.901 9.608 11.537 1.00 94.25 100 ASP A C 1
ATOM 791 O O . ASP A 1 100 ? -2.991 9.550 12.100 1.00 94.25 100 ASP A O 1
ATOM 795 N N . SER A 1 101 ? -1.034 8.588 11.566 1.00 93.12 101 SER A N 1
ATOM 796 C CA . SER A 1 101 ? -1.332 7.297 12.206 1.00 93.12 101 SER A CA 1
ATOM 797 C C . SER A 1 101 ? -0.303 6.830 13.237 1.00 93.12 101 SER A C 1
ATOM 799 O O . SER A 1 101 ? -0.517 5.800 13.873 1.00 93.12 101 SER A O 1
ATOM 801 N N . GLY A 1 102 ? 0.806 7.557 13.418 1.00 94.19 102 GLY A N 1
ATOM 802 C CA . GLY A 1 102 ? 1.896 7.148 14.312 1.00 94.19 102 GLY A CA 1
ATOM 803 C C . GLY A 1 102 ? 2.662 5.910 13.834 1.00 94.19 102 GLY A C 1
ATOM 804 O O . GLY A 1 102 ? 3.335 5.260 14.632 1.00 94.19 102 GLY A O 1
ATOM 805 N N . VAL A 1 103 ? 2.521 5.537 12.557 1.00 94.88 103 VAL A N 1
ATOM 806 C CA . VAL A 1 103 ? 3.141 4.340 11.981 1.00 94.88 103 VAL A CA 1
ATOM 807 C C . VAL A 1 103 ? 4.470 4.700 11.319 1.00 94.88 103 VAL A C 1
ATOM 809 O O . VAL A 1 103 ? 4.509 5.319 10.252 1.00 94.88 103 VAL A O 1
ATOM 812 N N . GLU A 1 104 ? 5.567 4.227 11.910 1.00 95.50 104 GLU A N 1
ATOM 813 C CA . GLU A 1 104 ? 6.918 4.418 11.379 1.00 95.50 104 GLU A CA 1
ATOM 814 C C . GLU A 1 104 ? 7.264 3.352 10.337 1.00 95.50 104 GLU A C 1
ATOM 816 O O . GLU A 1 104 ? 7.588 2.208 10.659 1.00 95.50 104 GLU A O 1
ATOM 821 N N . ILE A 1 105 ? 7.247 3.733 9.058 1.00 95.75 105 ILE A N 1
ATOM 822 C CA . ILE A 1 105 ? 7.756 2.900 7.963 1.00 95.75 105 ILE A CA 1
ATOM 823 C C . ILE A 1 105 ? 8.812 3.686 7.194 1.00 95.75 105 ILE A C 1
ATOM 825 O O . ILE A 1 105 ? 8.558 4.781 6.687 1.00 95.75 105 ILE A O 1
ATOM 829 N N . SER A 1 106 ? 10.008 3.107 7.076 1.00 95.69 106 SER A N 1
ATOM 830 C CA . SER A 1 106 ? 11.119 3.750 6.381 1.00 95.69 106 SER A CA 1
ATOM 831 C C . SER A 1 106 ? 10.905 3.788 4.863 1.00 95.69 106 SER A C 1
ATOM 833 O O . SER A 1 106 ? 10.337 2.874 4.259 1.00 95.69 106 SER A O 1
ATOM 835 N N . ARG A 1 107 ? 11.457 4.820 4.216 1.00 96.19 107 ARG A N 1
ATOM 836 C CA . ARG A 1 107 ? 11.452 4.951 2.748 1.00 96.19 107 ARG A CA 1
ATOM 837 C C . ARG A 1 107 ? 12.118 3.767 2.052 1.00 96.19 107 ARG A C 1
ATOM 839 O O . ARG A 1 107 ? 11.633 3.338 1.016 1.00 96.19 107 ARG A O 1
ATOM 846 N N . ALA A 1 108 ? 13.205 3.247 2.624 1.00 95.81 108 ALA A N 1
ATOM 847 C CA . ALA A 1 108 ? 13.928 2.104 2.071 1.00 95.81 108 ALA A CA 1
ATOM 848 C C . ALA A 1 108 ? 13.069 0.831 2.099 1.00 95.81 108 ALA A C 1
ATOM 850 O O . ALA A 1 108 ? 13.069 0.058 1.146 1.00 95.81 108 ALA A O 1
ATOM 851 N N . THR A 1 109 ? 12.282 0.646 3.163 1.00 95.62 109 THR A N 1
ATOM 852 C CA . THR A 1 109 ? 11.334 -0.468 3.272 1.00 95.62 109 THR A CA 1
ATOM 853 C C . THR A 1 109 ? 10.258 -0.384 2.189 1.00 95.62 109 THR A C 1
ATOM 855 O O . THR A 1 109 ? 10.003 -1.375 1.511 1.00 95.62 109 THR A O 1
ATOM 858 N N . MET A 1 110 ? 9.671 0.800 1.980 1.00 97.12 110 MET A N 1
ATOM 859 C CA . MET A 1 110 ? 8.686 1.006 0.912 1.00 97.12 110 MET A CA 1
ATOM 860 C C . MET A 1 110 ? 9.291 0.824 -0.481 1.00 97.12 110 MET A C 1
ATOM 862 O O . MET A 1 110 ? 8.654 0.252 -1.361 1.00 97.12 110 MET A O 1
ATOM 866 N N . ASP A 1 111 ? 10.518 1.302 -0.692 1.00 95.75 111 ASP A N 1
ATOM 867 C CA . ASP A 1 111 ? 11.212 1.158 -1.971 1.00 95.75 111 ASP A CA 1
ATOM 868 C C . ASP A 1 111 ? 11.451 -0.317 -2.311 1.00 95.75 111 ASP A C 1
ATOM 870 O O . ASP A 1 111 ? 11.169 -0.747 -3.427 1.00 95.75 111 ASP A O 1
ATOM 874 N N . HIS A 1 112 ? 11.836 -1.125 -1.319 1.00 95.31 112 HIS A N 1
ATOM 875 C CA . HIS A 1 112 ? 11.954 -2.571 -1.482 1.00 95.31 112 HIS A CA 1
ATOM 876 C C . HIS A 1 112 ? 10.632 -3.221 -1.924 1.00 95.31 112 HIS A C 1
ATOM 878 O O . HIS A 1 112 ? 10.640 -4.085 -2.799 1.00 95.31 112 HIS A O 1
ATOM 884 N N . TRP A 1 113 ? 9.487 -2.784 -1.387 1.00 96.56 113 TRP A N 1
ATOM 885 C CA . TRP A 1 113 ? 8.180 -3.280 -1.837 1.00 96.56 113 TRP A CA 1
ATOM 886 C C . TRP A 1 113 ? 7.893 -2.908 -3.289 1.00 96.56 113 TRP A C 1
ATOM 888 O O . TRP A 1 113 ? 7.432 -3.753 -4.054 1.00 96.56 113 TRP A O 1
ATOM 898 N N . VAL A 1 114 ? 8.204 -1.669 -3.685 1.00 96.50 114 VAL A N 1
ATOM 899 C CA . VAL A 1 114 ? 8.042 -1.225 -5.074 1.00 96.50 114 VAL A CA 1
ATOM 900 C C . VAL A 1 114 ? 8.897 -2.067 -6.017 1.00 96.50 114 VAL A C 1
ATOM 902 O O . VAL A 1 114 ? 8.396 -2.506 -7.049 1.00 96.50 114 VAL A O 1
ATOM 905 N N . MET A 1 115 ? 10.158 -2.324 -5.665 1.00 95.31 115 MET A N 1
ATOM 906 C CA . MET A 1 115 ? 11.041 -3.162 -6.480 1.00 95.31 115 MET A CA 1
ATOM 907 C C . MET A 1 115 ? 10.520 -4.595 -6.584 1.00 95.31 115 MET A C 1
ATOM 909 O O . MET A 1 115 ? 10.501 -5.163 -7.674 1.00 95.31 115 MET A O 1
ATOM 913 N N . HIS A 1 116 ? 10.048 -5.161 -5.471 1.00 95.31 116 HIS A N 1
ATOM 914 C CA . HIS A 1 116 ? 9.517 -6.518 -5.450 1.00 95.31 116 HIS A CA 1
ATOM 915 C C . HIS A 1 116 ? 8.280 -6.661 -6.344 1.00 95.31 116 HIS A C 1
ATOM 917 O O . HIS A 1 116 ? 8.240 -7.534 -7.209 1.00 95.31 116 HIS A O 1
ATOM 923 N N . VAL A 1 117 ? 7.301 -5.761 -6.204 1.00 96.31 117 VAL A N 1
ATOM 924 C CA . VAL A 1 117 ? 6.103 -5.775 -7.056 1.00 96.31 117 VAL A CA 1
ATOM 925 C C . VAL A 1 117 ? 6.446 -5.470 -8.510 1.00 96.31 117 VAL A C 1
ATOM 927 O O . VAL A 1 117 ? 5.893 -6.103 -9.404 1.00 96.31 117 VAL A O 1
ATOM 930 N N . GLY A 1 118 ? 7.404 -4.576 -8.764 1.00 95.31 118 GLY A N 1
ATOM 931 C CA . GLY A 1 118 ? 7.940 -4.353 -10.104 1.00 95.31 118 GLY A CA 1
ATOM 932 C C . GLY A 1 118 ? 8.438 -5.650 -10.745 1.00 95.31 118 GLY A C 1
ATOM 933 O O . GLY A 1 118 ? 8.080 -5.936 -11.884 1.00 95.31 118 GLY A O 1
ATOM 934 N N . GLY A 1 119 ? 9.175 -6.472 -9.991 1.00 95.69 119 GLY A N 1
ATOM 935 C CA . GLY A 1 119 ? 9.614 -7.801 -10.422 1.00 95.69 119 GLY A CA 1
ATOM 936 C C . GLY A 1 119 ? 8.455 -8.748 -10.750 1.00 95.69 119 GLY A C 1
ATOM 937 O O . GLY A 1 119 ? 8.472 -9.397 -11.795 1.00 95.69 119 GLY A O 1
ATOM 938 N N . LEU A 1 120 ? 7.418 -8.779 -9.907 1.00 95.12 120 LEU A N 1
ATOM 939 C CA . LEU A 1 120 ? 6.218 -9.600 -10.131 1.00 95.12 120 LEU A CA 1
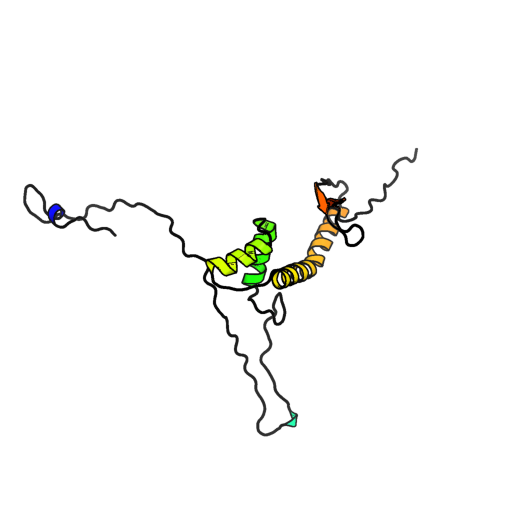ATOM 940 C C . LEU A 1 120 ? 5.436 -9.191 -11.393 1.00 95.12 120 LEU A C 1
ATOM 942 O O . LEU A 1 120 ? 4.758 -10.025 -11.990 1.00 95.12 120 LEU A O 1
ATOM 946 N N . LEU A 1 121 ? 5.531 -7.926 -11.812 1.00 95.56 121 LEU A N 1
ATOM 947 C CA . LEU A 1 121 ? 4.825 -7.392 -12.980 1.00 95.56 121 LEU A CA 1
ATOM 948 C C . LEU A 1 121 ? 5.594 -7.550 -14.301 1.00 95.56 121 LEU A C 1
ATOM 950 O O . LEU A 1 121 ? 5.000 -7.337 -15.360 1.00 95.56 121 LEU A O 1
ATOM 954 N N . ILE A 1 122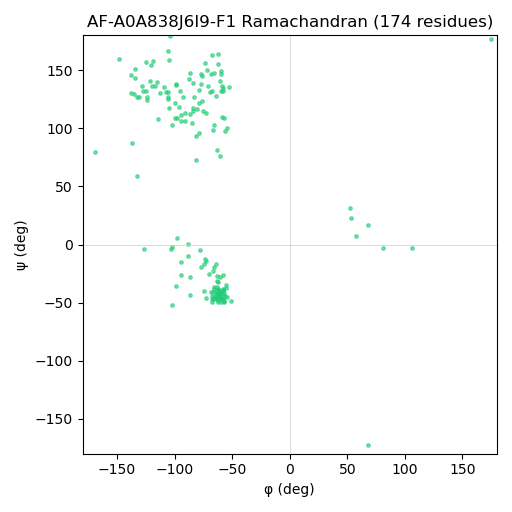 ? 6.871 -7.956 -14.277 1.00 95.56 122 ILE A N 1
ATOM 955 C CA . ILE A 1 122 ? 7.687 -8.146 -15.492 1.00 95.56 122 ILE A CA 1
ATOM 956 C C . ILE A 1 122 ? 6.983 -9.033 -16.536 1.00 95.56 122 ILE A C 1
ATOM 958 O O . ILE A 1 122 ? 6.873 -8.587 -17.680 1.00 95.56 122 ILE A O 1
ATOM 962 N N . PRO A 1 123 ? 6.423 -10.214 -16.194 1.00 96.00 123 PRO A N 1
ATOM 963 C CA . PRO A 1 123 ? 5.783 -11.078 -17.190 1.00 96.00 123 PRO A CA 1
ATOM 964 C C . PRO A 1 123 ? 4.568 -10.425 -17.864 1.00 96.00 123 PRO A C 1
ATOM 966 O O . PRO A 1 123 ? 4.298 -10.649 -19.043 1.00 96.00 123 PRO A O 1
ATOM 969 N N . VAL A 1 124 ? 3.837 -9.580 -17.130 1.00 95.50 124 VAL A N 1
ATOM 970 C CA . VAL A 1 124 ? 2.699 -8.826 -17.672 1.00 95.50 124 VAL A CA 1
ATOM 971 C C . VAL A 1 124 ? 3.193 -7.793 -18.680 1.00 95.50 124 VAL A C 1
ATOM 973 O O . VAL A 1 124 ? 2.665 -7.710 -19.789 1.00 95.50 124 VAL A O 1
ATOM 976 N N . VAL A 1 125 ? 4.241 -7.044 -18.326 1.00 92.38 125 VAL A N 1
ATOM 977 C CA . VAL A 1 125 ? 4.872 -6.062 -19.218 1.00 92.38 125 VAL A CA 1
ATOM 978 C C . VAL A 1 125 ? 5.411 -6.738 -20.480 1.00 92.38 125 VAL A C 1
ATOM 980 O O . VAL A 1 125 ? 5.216 -6.228 -21.583 1.00 92.38 125 VAL A O 1
ATOM 983 N N . GLU A 1 126 ? 6.038 -7.906 -20.351 1.00 92.94 126 GLU A N 1
ATOM 984 C CA . GLU A 1 126 ? 6.533 -8.691 -21.485 1.00 92.94 126 GLU A CA 1
ATOM 985 C C . GLU A 1 126 ? 5.406 -9.137 -22.415 1.00 92.94 126 GLU A C 1
ATOM 987 O O . GLU A 1 126 ? 5.535 -9.021 -23.636 1.00 92.94 126 GLU A O 1
ATOM 992 N N . GLN A 1 127 ? 4.279 -9.579 -21.858 1.00 93.81 127 GLN A N 1
ATOM 993 C CA . GLN A 1 127 ? 3.134 -9.997 -22.656 1.00 93.81 127 GLN A CA 1
ATOM 994 C C . GLN A 1 127 ? 2.471 -8.820 -23.382 1.00 93.81 127 GLN A C 1
ATOM 996 O O . GLN A 1 127 ? 2.143 -8.932 -24.566 1.00 93.81 127 GLN A O 1
ATOM 1001 N N . VAL A 1 128 ? 2.332 -7.669 -22.716 1.00 91.38 128 VAL A N 1
ATOM 1002 C CA . VAL A 1 128 ? 1.868 -6.425 -23.352 1.00 91.38 128 VAL A CA 1
ATOM 1003 C C . VAL A 1 128 ? 2.812 -6.037 -24.488 1.00 91.38 128 VAL A C 1
ATOM 1005 O O . VAL A 1 128 ? 2.364 -5.775 -25.606 1.00 91.38 128 VAL A O 1
ATOM 1008 N N . ARG A 1 129 ? 4.127 -6.087 -24.246 1.00 89.50 129 ARG A N 1
ATOM 1009 C CA . ARG A 1 129 ? 5.144 -5.828 -25.268 1.00 89.50 129 ARG A CA 1
ATOM 1010 C C . ARG A 1 129 ? 4.975 -6.768 -26.460 1.00 89.50 129 ARG A C 1
ATOM 1012 O O . ARG A 1 129 ? 4.944 -6.295 -27.590 1.00 89.50 129 ARG A O 1
ATOM 1019 N N . HIS A 1 130 ? 4.825 -8.074 -26.236 1.00 90.38 130 HIS A N 1
ATOM 1020 C CA . HIS A 1 130 ? 4.621 -9.055 -27.308 1.00 90.38 130 HIS A CA 1
ATOM 1021 C C . HIS A 1 130 ? 3.391 -8.751 -28.165 1.00 90.38 130 HIS A C 1
ATOM 1023 O O . HIS A 1 130 ? 3.457 -8.908 -29.383 1.00 90.38 130 HIS A O 1
ATOM 1029 N N . GLY A 1 131 ? 2.294 -8.295 -27.558 1.00 89.69 131 GLY A N 1
ATOM 1030 C CA . GLY A 1 131 ? 1.117 -7.832 -28.294 1.00 89.69 131 GLY A CA 1
ATOM 1031 C C . GLY A 1 131 ? 1.413 -6.599 -29.150 1.00 89.69 131 GLY A C 1
ATOM 1032 O O . GLY A 1 131 ? 1.084 -6.577 -30.332 1.00 89.69 131 GLY A O 1
ATOM 1033 N N . LEU A 1 132 ? 2.096 -5.604 -28.579 1.00 88.75 132 LEU A N 1
ATOM 1034 C CA . LEU A 1 132 ? 2.426 -4.351 -29.261 1.00 88.75 132 LEU A CA 1
ATOM 1035 C C . LEU A 1 132 ? 3.334 -4.554 -30.483 1.00 88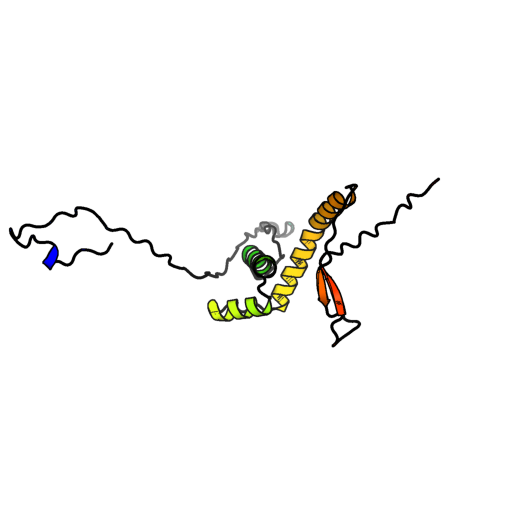.75 132 LEU A C 1
ATOM 1037 O O . LEU A 1 132 ? 3.035 -4.022 -31.549 1.00 88.75 132 LEU A O 1
ATOM 1041 N N . VAL A 1 133 ? 4.408 -5.349 -30.368 1.00 88.25 133 VAL A N 1
ATOM 1042 C CA . VAL A 1 133 ? 5.384 -5.523 -31.471 1.00 88.25 133 VAL A CA 1
ATOM 1043 C C . VAL A 1 133 ? 4.831 -6.368 -32.632 1.00 88.25 133 VAL A C 1
ATOM 1045 O O . VAL A 1 133 ? 5.411 -6.384 -33.713 1.00 88.25 133 VAL A O 1
ATOM 1048 N N . ARG A 1 134 ? 3.712 -7.077 -32.444 1.00 88.81 134 ARG A N 1
ATOM 1049 C CA . ARG A 1 134 ? 3.065 -7.850 -33.520 1.00 88.81 134 ARG A CA 1
ATOM 1050 C C . ARG A 1 134 ? 2.279 -6.980 -34.503 1.00 88.81 134 ARG A C 1
ATOM 1052 O O . ARG A 1 134 ? 1.998 -7.441 -35.606 1.00 88.81 134 ARG A O 1
ATOM 1059 N N . ASN A 1 135 ? 1.922 -5.755 -34.126 1.00 81.50 135 ASN A N 1
ATOM 1060 C CA . ASN A 1 135 ? 1.131 -4.871 -34.974 1.00 81.50 135 ASN A CA 1
ATOM 1061 C C . ASN A 1 135 ? 1.981 -4.240 -36.085 1.00 81.50 135 ASN A C 1
ATOM 1063 O O . ASN A 1 135 ? 3.149 -3.911 -35.893 1.00 81.50 135 ASN A O 1
ATOM 1067 N N . HIS A 1 136 ? 1.371 -4.018 -37.251 1.00 84.06 136 HIS A N 1
ATOM 1068 C CA . HIS A 1 136 ? 2.034 -3.386 -38.401 1.00 84.06 136 HIS A CA 1
ATOM 1069 C C . HIS A 1 136 ? 2.253 -1.875 -38.239 1.00 84.06 136 HIS A C 1
ATOM 1071 O O . HIS A 1 136 ? 2.993 -1.275 -39.015 1.00 84.06 136 HIS A O 1
ATOM 1077 N N . TYR A 1 137 ? 1.619 -1.264 -37.238 1.00 86.50 137 TYR A N 1
ATOM 1078 C CA . TYR A 1 137 ? 1.738 0.149 -36.914 1.00 86.50 137 TYR A CA 1
ATOM 1079 C C . TYR A 1 137 ? 1.830 0.316 -35.397 1.00 86.50 137 TYR A C 1
ATOM 1081 O O . TYR A 1 137 ? 1.024 -0.250 -34.658 1.00 86.50 137 TYR A O 1
ATOM 1089 N N . LEU A 1 138 ? 2.822 1.083 -34.946 1.00 87.25 138 LEU A N 1
ATOM 1090 C CA . LEU A 1 138 ? 3.062 1.383 -33.541 1.00 87.25 138 LEU A CA 1
ATOM 1091 C C . LEU A 1 138 ? 3.254 2.893 -33.400 1.00 87.25 138 LEU A C 1
ATOM 1093 O O . LEU A 1 138 ? 4.102 3.473 -34.077 1.00 87.25 138 LEU A O 1
ATOM 1097 N N . GLN A 1 139 ? 2.486 3.514 -32.510 1.00 82.94 139 GLN A N 1
ATOM 1098 C CA . GLN A 1 139 ? 2.745 4.878 -32.061 1.00 82.94 139 GLN A CA 1
ATOM 1099 C C . GLN A 1 139 ? 3.546 4.818 -30.765 1.00 82.94 139 GLN A C 1
ATOM 1101 O O . GLN A 1 139 ? 3.208 4.062 -29.855 1.00 82.94 139 GLN A O 1
ATOM 1106 N N . ALA A 1 140 ? 4.611 5.607 -30.705 1.00 82.00 140 ALA A N 1
ATOM 1107 C CA . ALA A 1 140 ? 5.402 5.812 -29.507 1.00 82.00 140 ALA A CA 1
ATOM 1108 C C . ALA A 1 140 ? 5.435 7.314 -29.234 1.00 82.00 140 ALA A C 1
ATOM 1110 O O . ALA A 1 140 ? 5.760 8.091 -30.130 1.00 82.00 140 ALA A O 1
ATOM 1111 N N . ASP A 1 141 ? 5.071 7.694 -28.015 1.00 82.31 141 ASP A N 1
ATOM 1112 C CA . ASP A 1 141 ? 5.246 9.047 -27.504 1.00 82.31 141 ASP A CA 1
ATOM 1113 C C . ASP A 1 141 ? 6.409 9.025 -26.510 1.00 82.31 141 ASP A C 1
ATOM 1115 O O . ASP A 1 141 ? 6.462 8.169 -25.620 1.00 82.31 141 ASP A O 1
ATOM 1119 N N . GLU A 1 142 ? 7.386 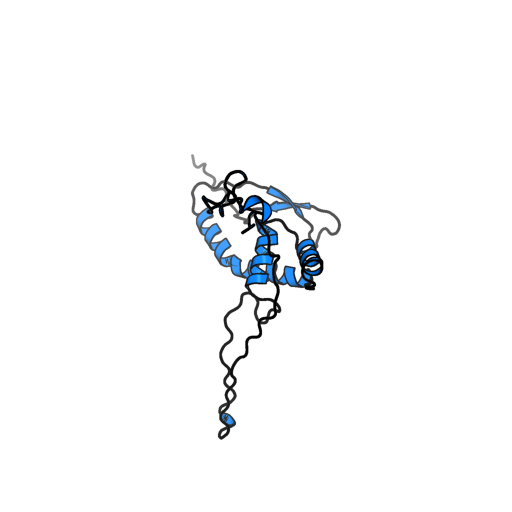9.906 -26.710 1.00 79.88 142 GLU A N 1
ATOM 1120 C CA . GLU A 1 142 ? 8.584 9.975 -25.879 1.00 79.88 142 GLU A CA 1
ATOM 1121 C C . GLU A 1 142 ? 8.417 11.076 -24.833 1.00 79.88 142 GLU A C 1
ATOM 1123 O O . GLU A 1 142 ? 8.510 12.262 -25.145 1.00 79.88 142 GLU A O 1
ATOM 1128 N N . THR A 1 143 ? 8.242 10.690 -23.567 1.00 84.81 143 THR A N 1
ATOM 1129 C CA . THR A 1 143 ? 8.182 11.653 -22.459 1.00 84.81 143 THR A CA 1
ATOM 1130 C C . THR A 1 143 ? 9.570 11.810 -21.837 1.00 84.81 143 THR A C 1
ATOM 1132 O O . THR A 1 143 ? 10.023 10.902 -21.125 1.00 84.81 143 THR A O 1
ATOM 1135 N N . PRO A 1 144 ? 10.279 12.932 -22.071 1.00 87.75 144 PRO A N 1
ATOM 1136 C CA . PRO A 1 144 ? 11.606 13.137 -21.517 1.00 87.75 144 PRO A CA 1
ATOM 1137 C C . PRO A 1 144 ? 11.536 13.362 -20.006 1.00 87.75 144 PRO A C 1
ATOM 1139 O O . PRO A 1 144 ? 10.717 14.129 -19.501 1.00 87.75 144 PRO A O 1
ATOM 1142 N N . VAL A 1 145 ? 12.440 12.722 -19.275 1.00 88.75 145 VAL A N 1
ATOM 1143 C CA . VAL A 1 145 ? 12.571 12.851 -17.823 1.00 88.75 145 VAL A CA 1
ATOM 1144 C C . VAL A 1 145 ? 14.023 13.037 -17.426 1.00 88.75 145 VAL A C 1
ATOM 1146 O O . VAL A 1 145 ? 14.928 12.455 -18.011 1.00 88.75 145 VAL A O 1
ATOM 1149 N N . GLN A 1 146 ? 14.263 13.851 -16.407 1.00 89.06 146 GLN A N 1
ATOM 1150 C CA . GLN A 1 146 ? 15.600 14.044 -15.858 1.00 89.06 146 GLN A CA 1
A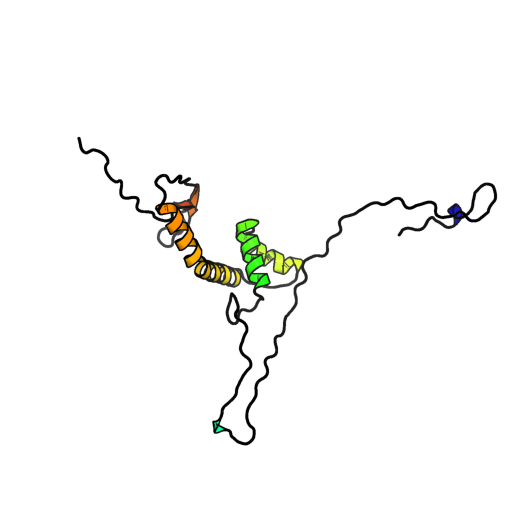TOM 1151 C C . GLN A 1 146 ? 15.898 12.936 -14.846 1.00 89.06 146 GLN A C 1
ATOM 1153 O O . GLN A 1 146 ? 15.213 12.816 -13.831 1.00 89.06 146 GLN A O 1
ATOM 1158 N N . VAL A 1 147 ? 16.917 12.128 -15.124 1.00 87.25 147 VAL A N 1
ATOM 1159 C CA . VAL A 1 147 ? 17.308 10.973 -14.310 1.00 87.25 147 VAL A CA 1
ATOM 1160 C C . VAL A 1 147 ? 18.739 11.116 -13.800 1.00 87.25 147 VAL A C 1
ATOM 1162 O O . VAL A 1 147 ? 19.577 11.804 -14.387 1.00 87.25 147 VAL A O 1
ATOM 1165 N N . GLN A 1 148 ? 19.024 10.451 -12.684 1.00 87.75 148 GLN A N 1
ATOM 1166 C CA . GLN A 1 148 ? 20.371 10.305 -12.142 1.00 87.75 148 GLN A CA 1
ATOM 1167 C C . GLN A 1 148 ? 20.822 8.860 -12.321 1.00 87.75 148 GLN A C 1
ATOM 1169 O O . GLN A 1 148 ? 20.070 7.931 -12.041 1.00 87.75 148 GLN A O 1
ATOM 1174 N N . THR A 1 149 ? 22.057 8.675 -12.775 1.00 81.62 149 THR 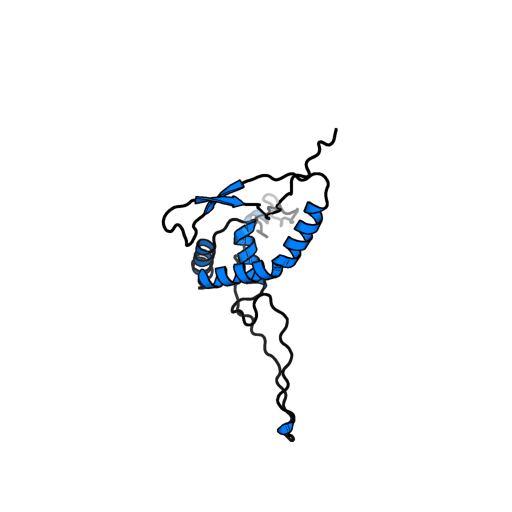A N 1
ATOM 1175 C CA . THR A 1 149 ? 22.710 7.368 -12.894 1.00 81.62 149 THR A CA 1
ATOM 1176 C C . THR A 1 149 ? 23.944 7.346 -12.016 1.00 81.62 149 THR A C 1
ATOM 1178 O O . THR A 1 149 ? 24.518 8.388 -11.689 1.00 81.62 149 THR A O 1
ATOM 1181 N N . HIS A 1 150 ? 24.370 6.139 -11.653 1.00 78.12 150 HIS A N 1
ATOM 1182 C CA . HIS A 1 150 ? 25.604 5.937 -10.904 1.00 78.12 150 HIS A CA 1
ATOM 1183 C C . HIS A 1 150 ? 26.816 6.565 -11.619 1.00 78.12 150 HIS A C 1
ATOM 1185 O O . HIS A 1 150 ? 27.652 7.200 -10.980 1.00 78.12 150 HIS A O 1
ATOM 1191 N N . ASP A 1 151 ? 26.847 6.482 -12.952 1.00 79.31 151 ASP A N 1
ATOM 1192 C CA . ASP A 1 151 ? 27.966 6.939 -13.785 1.00 79.31 151 ASP A CA 1
ATOM 1193 C C . ASP A 1 151 ? 28.064 8.468 -13.911 1.00 79.31 151 ASP A C 1
ATOM 1195 O O . ASP A 1 151 ? 29.100 8.998 -14.309 1.00 79.31 151 ASP A O 1
ATOM 1199 N N . ARG A 1 152 ? 26.993 9.205 -13.581 1.00 73.00 152 ARG A N 1
ATOM 1200 C CA . ARG A 1 152 ? 26.941 10.676 -13.656 1.00 73.00 152 ARG A CA 1
ATOM 1201 C C . ARG A 1 152 ? 26.350 11.282 -12.387 1.00 73.00 152 ARG A C 1
ATOM 1203 O O . ARG A 1 152 ? 25.350 11.998 -12.411 1.00 73.00 152 ARG A O 1
ATOM 1210 N N . ARG A 1 153 ? 26.992 11.006 -11.254 1.00 74.88 153 ARG A N 1
ATOM 1211 C CA . ARG A 1 153 ? 26.598 11.555 -9.949 1.00 74.88 153 ARG A CA 1
ATOM 1212 C C . ARG A 1 153 ? 26.594 13.092 -9.954 1.00 74.88 153 ARG A C 1
ATOM 1214 O O . ARG A 1 153 ? 27.526 13.724 -10.440 1.00 74.88 153 ARG A O 1
ATOM 1221 N N . GLY A 1 154 ? 25.545 13.692 -9.390 1.00 81.44 154 GLY A N 1
ATOM 1222 C CA . GLY A 1 154 ? 25.424 15.148 -9.220 1.00 81.44 154 GLY A CA 1
ATOM 1223 C C . GLY A 1 154 ? 24.968 15.931 -10.457 1.00 81.44 154 GLY A C 1
ATOM 1224 O O . GLY A 1 154 ? 24.756 17.136 -10.353 1.00 81.44 154 GLY A O 1
ATOM 1225 N N . LYS A 1 155 ? 24.771 15.276 -11.609 1.00 84.50 155 LYS A N 1
ATOM 1226 C CA . LYS A 1 155 ? 24.159 15.889 -12.795 1.00 84.50 155 LYS A CA 1
ATOM 1227 C C . LYS A 1 155 ? 22.999 15.033 -13.279 1.00 84.50 155 LYS A C 1
ATOM 1229 O O . LYS A 1 155 ? 23.139 13.825 -13.453 1.00 84.50 155 LYS A O 1
ATOM 1234 N N . ASN A 1 156 ? 21.866 15.672 -13.535 1.00 85.88 156 ASN A N 1
ATOM 1235 C CA . ASN A 1 156 ? 20.761 14.993 -14.193 1.00 85.88 156 ASN A CA 1
ATOM 1236 C C . ASN A 1 156 ? 21.071 14.854 -15.688 1.00 85.88 156 ASN A C 1
ATOM 1238 O O . ASN A 1 156 ? 21.702 15.731 -16.284 1.00 85.88 156 ASN A O 1
ATOM 1242 N N . HIS A 1 157 ? 20.645 13.749 -16.286 1.00 85.19 157 HIS A N 1
ATOM 1243 C CA . HIS A 1 157 ? 20.659 13.564 -17.732 1.00 85.19 157 HIS A CA 1
ATOM 1244 C C . HIS A 1 157 ? 19.263 13.197 -18.215 1.00 85.19 157 HIS A C 1
ATOM 1246 O O . HIS A 1 157 ? 18.431 12.696 -17.459 1.00 85.19 157 HIS A O 1
ATOM 1252 N N . GLN A 1 158 ? 19.013 13.465 -19.489 1.00 84.50 158 GLN A N 1
ATOM 1253 C CA . GLN A 1 158 ? 17.732 13.187 -20.109 1.00 84.50 158 GLN A CA 1
ATOM 1254 C C . GLN A 1 158 ? 17.588 11.683 -20.365 1.00 84.50 158 GLN A C 1
ATOM 1256 O O . GLN A 1 158 ? 18.339 11.095 -21.142 1.00 84.50 158 GLN A O 1
ATOM 1261 N N . GLY A 1 159 ? 16.636 11.074 -19.672 1.00 83.56 159 GLY A N 1
ATOM 1262 C CA . GLY A 1 159 ? 16.057 9.776 -19.976 1.00 83.56 159 GLY A CA 1
ATOM 1263 C C . GLY A 1 159 ? 14.670 9.947 -20.590 1.00 83.56 159 GLY A C 1
ATOM 1264 O O . GLY A 1 159 ? 14.176 11.063 -20.740 1.00 83.56 159 GLY A O 1
ATOM 1265 N N . TYR A 1 160 ? 14.033 8.830 -20.925 1.00 81.81 160 TYR A N 1
ATOM 1266 C CA . TYR A 1 160 ? 12.712 8.811 -21.549 1.00 81.81 160 TYR A CA 1
ATOM 1267 C C . TYR A 1 160 ? 11.848 7.748 -20.874 1.00 81.81 160 TYR A C 1
ATOM 1269 O O . TYR A 1 160 ? 12.282 6.604 -20.712 1.00 81.81 160 TYR A O 1
ATOM 1277 N N . LEU A 1 161 ? 10.634 8.119 -20.468 1.00 72.75 161 LEU A N 1
ATOM 1278 C CA . LEU A 1 161 ? 9.620 7.158 -20.039 1.00 72.75 161 LEU A CA 1
ATOM 1279 C C . LEU A 1 161 ? 8.988 6.532 -21.289 1.00 72.75 161 LEU A C 1
ATOM 1281 O O . LEU A 1 161 ? 8.639 7.251 -22.217 1.00 72.75 161 LEU A O 1
ATOM 1285 N N . GLY A 1 162 ? 8.856 5.202 -21.313 1.00 59.72 162 GLY A N 1
ATOM 1286 C CA . GLY A 1 162 ? 8.223 4.472 -22.424 1.00 59.72 162 GLY A CA 1
ATOM 1287 C C . GLY A 1 162 ? 9.177 3.709 -23.348 1.00 59.72 162 GLY A C 1
ATOM 1288 O O . GLY A 1 162 ? 8.718 2.971 -24.216 1.00 59.72 162 GLY A O 1
ATOM 1289 N N . ASN A 1 163 ? 10.495 3.790 -23.141 1.00 43.16 163 ASN A N 1
ATOM 1290 C CA . ASN A 1 163 ? 11.441 3.042 -23.967 1.00 43.16 163 ASN A CA 1
ATOM 1291 C C . ASN A 1 163 ? 11.572 1.584 -23.484 1.00 43.16 163 ASN A C 1
ATOM 1293 O O . ASN A 1 163 ? 12.587 1.171 -22.924 1.00 43.16 163 ASN A O 1
ATOM 1297 N N . THR A 1 164 ? 10.549 0.755 -23.723 1.00 43.56 164 THR A N 1
ATOM 1298 C CA . THR A 1 164 ? 10.854 -0.643 -24.052 1.00 43.56 164 THR A CA 1
ATOM 1299 C C . THR A 1 164 ? 11.727 -0.568 -25.288 1.00 43.56 164 THR A C 1
ATOM 1301 O O . THR A 1 164 ? 11.222 -0.179 -26.335 1.00 43.56 164 THR A O 1
ATOM 1304 N N . ALA A 1 165 ? 13.014 -0.894 -25.164 1.00 38.16 165 ALA A N 1
ATOM 1305 C CA . ALA A 1 165 ? 13.949 -0.965 -26.277 1.00 38.16 165 ALA A CA 1
ATOM 1306 C C . ALA A 1 165 ? 13.473 -2.017 -27.296 1.00 38.16 165 ALA A C 1
ATOM 1308 O O . ALA A 1 165 ? 13.971 -3.139 -27.370 1.00 38.16 165 ALA A O 1
ATOM 1309 N N . VAL A 1 166 ? 12.461 -1.678 -28.087 1.00 38.31 166 VAL A N 1
ATOM 1310 C CA . VAL A 1 166 ? 12.142 -2.360 -29.323 1.00 38.31 166 VAL A CA 1
ATOM 1311 C C . VAL A 1 166 ? 13.158 -1.795 -30.291 1.00 38.31 166 VAL A C 1
ATOM 1313 O O . VAL A 1 166 ? 12.998 -0.709 -30.839 1.00 38.31 166 VAL A O 1
ATOM 1316 N N . ARG A 1 167 ? 14.259 -2.526 -30.458 1.00 31.70 167 ARG A N 1
ATOM 1317 C CA . ARG A 1 167 ? 15.194 -2.314 -31.556 1.00 31.70 167 ARG A CA 1
ATOM 1318 C C . ARG A 1 167 ? 14.408 -2.617 -32.836 1.00 31.70 167 ARG A C 1
ATOM 1320 O O . ARG A 1 167 ? 14.431 -3.739 -33.329 1.00 31.70 167 ARG A O 1
ATOM 1327 N N . MET A 1 168 ? 13.618 -1.655 -33.315 1.00 33.84 168 MET A N 1
ATOM 1328 C CA . MET A 1 168 ? 12.943 -1.766 -34.598 1.00 33.84 168 MET A CA 1
ATOM 1329 C C . MET A 1 168 ? 14.039 -1.759 -35.653 1.00 33.84 168 MET A C 1
ATOM 1331 O O . MET A 1 168 ? 14.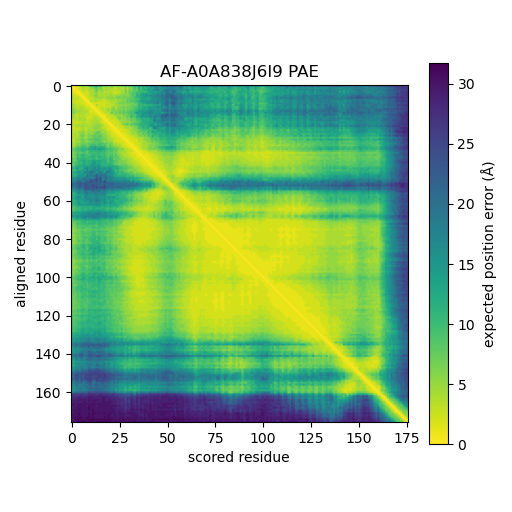589 -0.717 -36.008 1.00 33.84 168 MET A O 1
ATOM 1335 N N . ALA A 1 169 ? 14.407 -2.953 -36.114 1.00 32.31 169 ALA A N 1
ATOM 1336 C CA . ALA A 1 169 ? 15.139 -3.095 -37.352 1.00 32.31 169 ALA A CA 1
ATOM 1337 C C . ALA A 1 169 ? 14.273 -2.438 -38.428 1.00 32.31 169 ALA A C 1
ATOM 1339 O O . ALA A 1 169 ? 13.203 -2.947 -38.763 1.00 32.31 169 ALA A O 1
ATOM 1340 N N . LYS A 1 170 ? 14.710 -1.276 -38.926 1.00 34.31 170 LYS A N 1
ATOM 1341 C CA . LYS A 1 170 ? 14.159 -0.679 -40.139 1.00 34.31 170 LYS A CA 1
ATOM 1342 C C . LYS A 1 170 ? 14.268 -1.746 -41.228 1.00 34.31 170 LYS A C 1
ATOM 1344 O O . LYS A 1 170 ? 15.351 -1.969 -41.761 1.00 34.31 170 LYS A O 1
ATOM 1349 N N . ARG A 1 171 ? 13.172 -2.445 -41.532 1.00 35.91 171 ARG A N 1
ATOM 1350 C CA . ARG A 1 171 ? 13.068 -3.201 -42.779 1.00 35.91 171 ARG A CA 1
ATOM 1351 C C . ARG A 1 171 ? 13.078 -2.151 -43.878 1.00 35.91 171 ARG A C 1
ATOM 1353 O O . ARG A 1 171 ? 12.102 -1.431 -44.063 1.00 35.91 171 ARG A O 1
ATOM 1360 N N . SER A 1 172 ? 14.229 -2.017 -44.525 1.00 30.66 172 SER A N 1
ATOM 1361 C CA . SER A 1 172 ? 14.423 -1.235 -45.735 1.00 30.66 172 SER A CA 1
ATOM 1362 C C . SER A 1 172 ? 13.448 -1.736 -46.797 1.00 30.66 172 SER A C 1
ATOM 1364 O O . SER A 1 172 ? 13.683 -2.749 -47.452 1.00 30.66 172 SER A O 1
ATOM 1366 N N . LEU A 1 173 ? 12.323 -1.044 -46.938 1.00 42.50 173 LEU A N 1
ATOM 1367 C CA . LEU A 1 173 ? 11.503 -1.108 -48.135 1.00 42.50 173 LEU A CA 1
ATOM 1368 C C . LEU A 1 173 ? 12.148 -0.174 -49.154 1.00 42.50 173 LEU A C 1
ATOM 1370 O O . LEU A 1 173 ? 11.934 1.032 -49.110 1.00 42.50 173 LEU A O 1
ATOM 1374 N N . THR A 1 174 ? 13.005 -0.731 -50.004 1.00 31.97 174 THR A N 1
ATOM 1375 C CA . THR A 1 174 ? 13.290 -0.229 -51.359 1.00 31.97 174 THR A CA 1
ATOM 1376 C C . THR A 1 174 ? 14.099 -1.290 -52.096 1.00 31.97 174 THR A C 1
ATOM 1378 O O . THR A 1 174 ? 15.321 -1.259 -52.175 1.00 31.97 174 THR A O 1
ATOM 1381 N N . SER A 1 175 ? 13.364 -2.287 -52.584 1.00 34.12 175 SER A N 1
ATOM 1382 C CA . SER A 1 175 ? 13.694 -3.010 -53.805 1.00 34.12 175 SER A CA 1
ATOM 1383 C C . SER A 1 175 ? 12.831 -2.420 -54.921 1.00 34.12 175 SER A C 1
ATOM 1385 O O . SER A 1 175 ? 11.613 -2.610 -54.901 1.00 34.12 175 SER A O 1
ATOM 1387 N N . ALA A 1 176 ? 13.460 -1.691 -55.837 1.00 34.19 176 ALA A N 1
ATOM 1388 C CA . ALA A 1 176 ? 13.054 -1.497 -57.227 1.00 34.19 176 ALA A CA 1
ATOM 1389 C C . ALA A 1 176 ? 14.273 -0.974 -57.991 1.00 34.19 176 ALA A C 1
ATOM 1391 O O . ALA A 1 176 ? 14.884 -0.003 -57.489 1.00 34.19 176 ALA A O 1
#

Radius of gyration: 30.56 Å; Cα contacts (8 Å, |Δi|>4): 111; chains: 1; bounding box: 83×70×80 Å

Solvent-accessible surface area (backbone atoms only — not comparable to full-atom values): 11879 Å² total; per-residue (Å²): 133,88,77,80,56,77,83,70,41,31,38,94,82,80,64,46,77,58,77,89,88,77,77,90,85,82,89,79,93,81,84,84,77,89,84,86,80,88,83,82,85,85,69,62,72,49,63,57,92,91,43,77,89,76,50,75,49,62,60,80,80,80,88,58,87,56,77,94,46,96,65,58,60,64,59,55,50,52,53,48,45,36,36,71,76,64,66,39,53,58,68,57,51,28,51,47,37,32,73,77,68,68,43,88,52,57,52,67,61,53,49,52,51,52,54,50,52,52,60,72,43,45,68,57,54,51,52,53,47,58,58,54,73,70,47,97,70,79,92,81,74,80,46,76,40,79,41,77,48,88,94,41,73,99,46,74,43,85,42,59,55,78,72,74,84,71,80,74,74,77,76,80,86,77,88,128

pLDDT: mean 86.12, std 15.98, range [30.66, 97.62]

Sequence (176 aa):
TLTCPPEQQKCKVCQQETVVIGYERSEQLDVEPAKYFVLVLKREKRACSACERHGIVCAPLPSRIVEKGLVSDQVVIDTILAKYQAHLPLYRQSVLLQRDSGVEISRATMDHWVMHVGGLLIPVVEQVRHGLVRNHYLQADETPVQVQTHDRRGKNHQGYLGNTAVRMAKRSLTSA

Nearest PDB structures (foldseek):
  7sxq-assembly2_B  TM=4.981E-01  e=4.773E+00  Plasmodium falciparum 3D7
  1m8l-assembly1_A  TM=2.842E-01  e=5.413E+00  unclassified
  1d5v-assembly1_A  TM=1.802E-01  e=8.955E+00  Homo sapiens